Protein AF-A0A7V9AFG7-F1 (afdb_monomer)

Solvent-accessible surface area (backbone atoms only — not comparable to full-atom values): 5851 Å² total; per-residue (Å²): 141,85,81,83,84,78,83,78,75,83,88,70,85,74,77,81,75,79,50,71,70,57,52,50,53,59,46,68,74,43,54,71,70,56,36,52,54,51,50,52,52,55,60,67,69,46,70,90,70,74,76,43,99,61,73,52,47,69,58,52,53,51,54,50,53,51,38,70,77,36,60,82,80,58,74,54,69,71,58,50,52,56,49,54,56,52,64,76,73,109

Mean predicted aligned error: 14.9 Å

pLDDT: mean 84.28, std 16.94, range [41.97, 98.38]

Secondary structure (DSSP, 8-state):
----------------PPPHHHHHHHHHTS-HHHHHHHHHHHHHHS-S----TTTTHHHHHHHHHHHHH-GGGS--HHHHHHHHHHHHT-

Foldseek 3Di:
DDDDPDPDDPPDPPPDDDDPVRVVVVLVPDDPVVNVVVVVVVVVVDPPPPPPVVSCPVVVVVVVVVCVVPVVVDDDPVVVVVVVVVVVVD

Radius of gyration: 28.02 Å; Cα contacts (8 Å, |Δi|>4): 10; chains: 1; bounding box: 40×55×87 Å

Sequence (90 aa):
MSERLLIKTPSNILAFVATIAEVEKLALDLSESQRAVLAAHLLGSLPSVLHDEDEGIAEAQRRDAELDANPSSGISLEQLDRQIERRRRS

Structure (mmCIF, N/CA/C/O backbone):
data_AF-A0A7V9AFG7-F1
#
_entry.id   AF-A0A7V9AFG7-F1
#
loop_
_atom_site.group_PDB
_atom_site.id
_atom_site.type_symbol
_atom_site.label_atom_id
_atom_site.label_alt_id
_atom_site.label_comp_id
_atom_site.label_asym_id
_atom_site.label_entity_id
_atom_site.label_seq_id
_atom_site.pdbx_PDB_ins_code
_atom_site.Cartn_x
_atom_site.Cartn_y
_atom_site.Cartn_z
_atom_site.occupancy
_atom_site.B_iso_or_equiv
_atom_site.auth_seq_id
_atom_site.auth_comp_id
_atom_site.auth_asym_id
_atom_site.auth_atom_id
_atom_site.pdbx_PDB_model_num
ATOM 1 N N . MET A 1 1 ? 6.905 37.601 -62.340 1.00 41.97 1 MET A N 1
ATOM 2 C CA . MET A 1 1 ? 7.828 36.670 -61.661 1.00 41.97 1 MET A CA 1
ATOM 3 C C . MET A 1 1 ? 7.456 36.646 -60.193 1.00 41.97 1 MET A C 1
ATOM 5 O O . MET A 1 1 ? 7.586 37.667 -59.532 1.00 41.97 1 MET A O 1
ATOM 9 N N . SER A 1 2 ? 6.870 35.552 -59.720 1.00 47.34 2 SER A N 1
ATOM 10 C CA . SER A 1 2 ? 6.474 35.391 -58.322 1.00 47.34 2 SER A CA 1
ATOM 11 C C . SER A 1 2 ? 6.698 33.932 -57.957 1.00 47.34 2 SER A C 1
ATOM 13 O O . SER A 1 2 ? 5.962 33.069 -58.420 1.00 47.34 2 SER A O 1
ATOM 15 N N . GLU A 1 3 ? 7.731 33.663 -57.169 1.00 45.66 3 GLU A N 1
ATOM 16 C CA . GLU A 1 3 ? 7.902 32.382 -56.491 1.00 45.66 3 GLU A CA 1
ATOM 17 C C . GLU A 1 3 ? 7.990 32.671 -54.996 1.00 45.66 3 GLU A C 1
ATOM 19 O O . GLU A 1 3 ? 8.983 33.184 -54.482 1.00 45.66 3 GLU A O 1
ATOM 24 N N . ARG A 1 4 ? 6.884 32.400 -54.297 1.00 50.94 4 ARG A N 1
ATOM 25 C CA . ARG A 1 4 ? 6.862 32.308 -52.839 1.00 50.94 4 ARG A CA 1
ATOM 26 C C . ARG A 1 4 ? 7.505 30.980 -52.456 1.00 50.94 4 ARG A C 1
ATOM 28 O O . ARG A 1 4 ? 6.947 29.922 -52.735 1.00 50.94 4 ARG A O 1
ATOM 35 N N . LEU A 1 5 ? 8.655 31.051 -51.793 1.00 47.34 5 LEU A N 1
ATOM 36 C CA . LEU A 1 5 ? 9.325 29.902 -51.199 1.00 47.34 5 LEU A CA 1
ATOM 37 C C . LEU A 1 5 ? 8.504 29.417 -49.991 1.00 47.34 5 LEU A C 1
ATOM 39 O O . LEU A 1 5 ? 8.486 30.048 -48.934 1.00 47.34 5 LEU A O 1
ATOM 43 N N . LEU A 1 6 ? 7.777 28.315 -50.167 1.00 48.41 6 LEU A N 1
ATOM 44 C CA . LEU A 1 6 ? 7.033 27.647 -49.103 1.00 48.41 6 LEU A CA 1
ATOM 45 C C . LEU A 1 6 ? 8.025 26.829 -48.260 1.00 48.41 6 LEU A C 1
ATOM 47 O O . LEU A 1 6 ? 8.370 25.702 -48.611 1.00 48.41 6 LEU A O 1
ATOM 51 N N . ILE A 1 7 ? 8.518 27.403 -47.160 1.00 53.28 7 ILE A N 1
ATOM 52 C CA . ILE A 1 7 ? 9.338 26.671 -46.185 1.00 53.28 7 ILE A CA 1
ATOM 53 C C . ILE A 1 7 ? 8.422 25.673 -45.471 1.00 53.28 7 ILE A C 1
ATOM 55 O O . ILE A 1 7 ? 7.643 26.028 -44.589 1.00 53.28 7 ILE A O 1
ATOM 59 N N . LYS A 1 8 ? 8.487 24.413 -45.898 1.00 54.12 8 LYS A N 1
ATOM 60 C CA . LYS A 1 8 ? 7.765 23.291 -45.300 1.00 54.12 8 LYS A CA 1
ATOM 61 C C . LYS A 1 8 ? 8.598 22.775 -44.127 1.00 54.12 8 LYS A C 1
ATOM 63 O O . LYS A 1 8 ? 9.569 22.052 -44.327 1.00 54.12 8 LYS A O 1
ATOM 68 N N . THR A 1 9 ? 8.263 23.180 -42.908 1.00 57.50 9 THR A N 1
ATOM 69 C CA . THR A 1 9 ? 8.839 22.572 -41.704 1.00 57.50 9 THR A CA 1
ATOM 70 C C . THR A 1 9 ? 8.2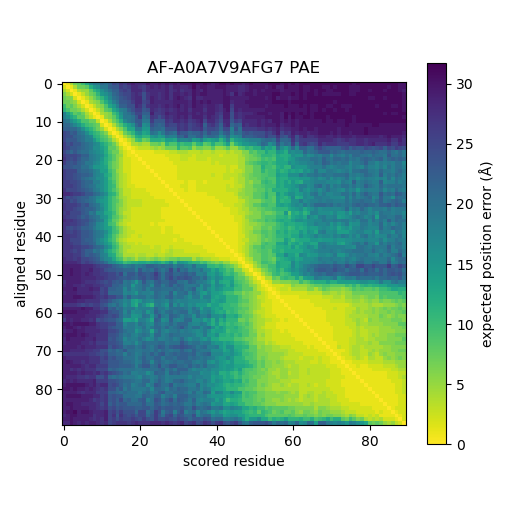92 21.148 -41.558 1.00 57.50 9 THR A C 1
ATOM 72 O O . THR A 1 9 ? 7.071 20.967 -41.566 1.00 57.50 9 THR A O 1
ATOM 75 N N . PRO A 1 10 ? 9.127 20.102 -41.418 1.00 49.41 10 PRO A N 1
ATOM 76 C CA . PRO A 1 10 ? 8.625 18.826 -40.944 1.00 49.41 10 PRO A CA 1
ATOM 77 C C . PRO A 1 10 ? 8.378 18.944 -39.436 1.00 49.41 10 PRO A C 1
ATOM 79 O O . PRO A 1 10 ? 9.283 18.795 -38.619 1.00 49.41 10 PRO A O 1
ATOM 82 N N . SER A 1 11 ? 7.125 19.227 -39.074 1.00 58.62 11 SER A N 1
ATOM 83 C CA . SER A 1 11 ? 6.589 18.853 -37.765 1.00 58.62 11 SER A CA 1
ATOM 84 C C . SER A 1 11 ? 6.541 17.333 -37.709 1.00 58.62 11 SER A C 1
ATOM 86 O O . SER 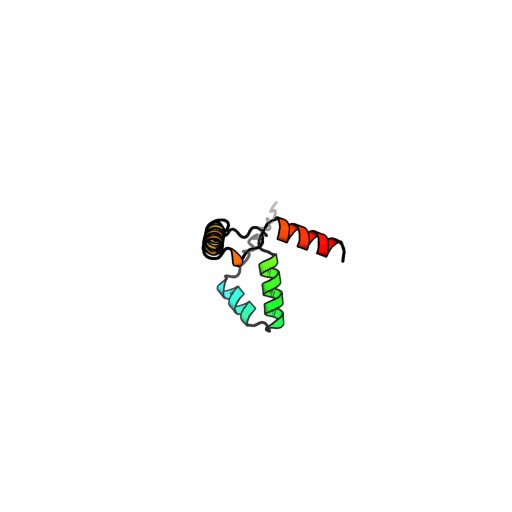A 1 11 ? 5.634 16.737 -38.271 1.00 58.62 11 SER A O 1
ATOM 88 N N . ASN A 1 12 ? 7.539 16.714 -37.087 1.00 50.34 12 ASN A N 1
ATOM 89 C CA . ASN A 1 12 ? 7.451 15.352 -36.570 1.00 50.34 12 ASN A CA 1
ATOM 90 C C . ASN A 1 12 ? 8.442 15.225 -35.414 1.00 50.34 12 ASN A C 1
ATOM 92 O O . ASN A 1 12 ? 9.495 14.601 -35.522 1.00 50.34 12 ASN A O 1
ATOM 96 N N . ILE A 1 13 ? 8.096 15.843 -34.284 1.00 57.91 13 ILE A N 1
ATOM 97 C CA . ILE A 1 13 ? 8.630 15.400 -32.999 1.00 57.91 13 ILE A CA 1
ATOM 98 C C . ILE A 1 13 ? 7.908 14.081 -32.713 1.00 57.91 13 ILE A C 1
ATOM 100 O O . ILE A 1 13 ? 6.833 14.058 -32.121 1.00 57.91 13 ILE A O 1
ATOM 104 N N . LEU A 1 14 ? 8.463 12.981 -33.223 1.00 56.03 14 LEU A N 1
ATOM 105 C CA . LEU A 1 14 ? 8.171 11.646 -32.715 1.00 56.03 14 LEU A CA 1
ATOM 106 C C . LEU A 1 14 ? 8.622 11.648 -31.253 1.00 56.03 14 LEU A C 1
ATOM 108 O O . LEU A 1 14 ? 9.811 11.532 -30.967 1.00 56.03 14 LEU A O 1
ATOM 112 N N . ALA A 1 15 ? 7.689 11.877 -30.332 1.00 62.47 15 ALA A N 1
ATOM 113 C CA . ALA A 1 15 ? 7.960 11.730 -28.913 1.00 62.47 15 ALA A CA 1
ATOM 114 C C . ALA A 1 15 ? 8.299 10.255 -28.661 1.00 62.47 15 ALA A C 1
ATOM 116 O O . ALA A 1 15 ? 7.433 9.386 -28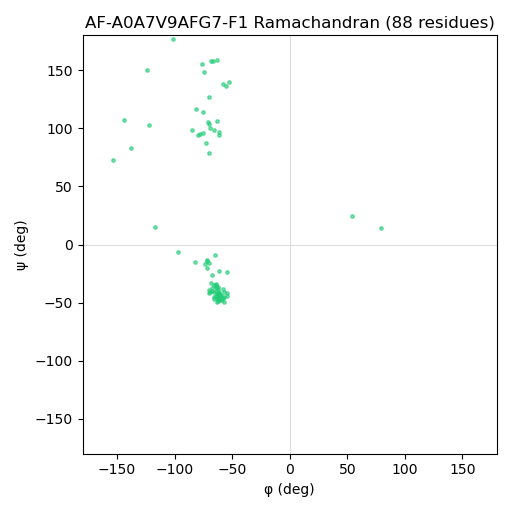.745 1.00 6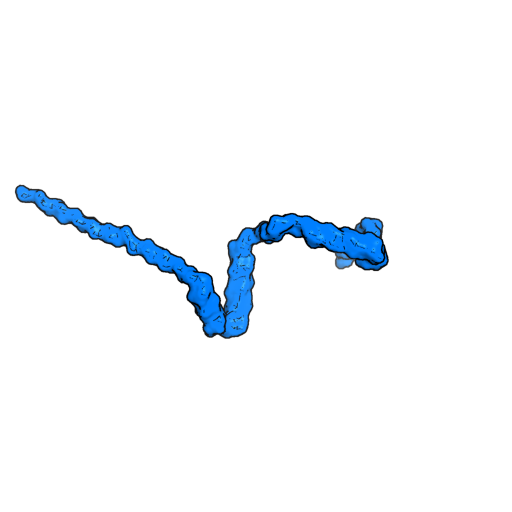2.47 15 ALA A O 1
ATOM 117 N N . PHE A 1 16 ? 9.578 9.966 -28.427 1.00 72.81 16 PHE A N 1
ATOM 118 C CA . PHE A 1 16 ? 10.025 8.641 -28.022 1.00 72.81 16 PHE A CA 1
ATOM 119 C C . PHE A 1 16 ? 9.548 8.409 -26.588 1.00 72.81 16 PHE A C 1
ATOM 121 O O . PHE A 1 16 ? 10.067 9.011 -25.648 1.00 72.81 16 PHE A O 1
ATOM 128 N N . VAL A 1 17 ? 8.518 7.582 -26.424 1.00 80.50 17 VAL A N 1
ATOM 129 C CA . VAL A 1 17 ? 8.132 7.074 -25.108 1.00 80.50 17 VAL A CA 1
ATOM 130 C C . VAL A 1 17 ? 9.064 5.909 -24.806 1.00 80.50 17 VAL A C 1
ATOM 132 O O . VAL A 1 17 ? 9.061 4.919 -25.537 1.00 80.50 17 VAL A O 1
ATOM 135 N N . ALA A 1 18 ? 9.877 6.046 -23.759 1.00 84.31 18 ALA A N 1
ATOM 136 C CA . ALA A 1 18 ? 10.727 4.961 -23.290 1.00 84.31 18 ALA A CA 1
ATOM 137 C C . ALA A 1 18 ? 9.869 3.741 -22.927 1.00 84.31 18 ALA A C 1
ATOM 139 O O . ALA A 1 18 ? 8.805 3.867 -22.315 1.00 84.31 18 ALA A O 1
ATOM 140 N N . THR A 1 19 ? 10.334 2.556 -23.302 1.00 93.31 19 THR A N 1
ATOM 141 C CA . THR A 1 19 ? 9.693 1.299 -22.913 1.00 93.31 19 THR A CA 1
ATOM 142 C C . THR A 1 19 ? 9.854 1.055 -21.410 1.00 93.31 19 THR A C 1
ATOM 144 O O . THR A 1 19 ? 10.782 1.562 -20.779 1.00 93.31 19 THR A O 1
ATOM 147 N N . ILE A 1 20 ? 8.984 0.228 -20.823 1.00 92.69 20 ILE A N 1
ATOM 148 C CA . ILE A 1 20 ? 9.075 -0.128 -19.396 1.00 92.69 20 ILE A CA 1
ATOM 149 C C . ILE A 1 20 ? 10.439 -0.743 -19.052 1.00 92.69 20 ILE A C 1
ATOM 151 O O . ILE A 1 20 ? 11.032 -0.372 -18.046 1.00 92.69 20 ILE A O 1
ATOM 155 N N . ALA A 1 21 ? 10.976 -1.606 -19.920 1.00 93.69 21 ALA A N 1
ATOM 156 C CA . ALA A 1 21 ? 12.285 -2.226 -19.718 1.00 93.69 21 ALA A CA 1
ATOM 157 C C . ALA A 1 21 ? 13.435 -1.199 -19.712 1.00 93.69 21 ALA A C 1
ATOM 159 O O . ALA A 1 21 ? 14.388 -1.328 -18.944 1.00 93.69 21 ALA A O 1
ATOM 160 N N . GLU A 1 22 ? 13.353 -0.157 -20.545 1.00 94.56 22 GLU A N 1
ATOM 161 C CA . GLU A 1 22 ? 14.337 0.931 -20.547 1.00 94.56 22 GLU A CA 1
ATOM 162 C C . GLU A 1 22 ? 14.237 1.781 -19.276 1.00 94.56 22 GLU A C 1
ATOM 164 O O . GLU A 1 22 ? 15.265 2.124 -18.692 1.00 94.56 22 GLU A O 1
ATOM 169 N N . VAL A 1 23 ? 13.019 2.074 -18.810 1.00 93.62 23 VAL A N 1
ATOM 170 C CA . VAL A 1 23 ? 12.793 2.795 -17.546 1.00 93.62 23 VAL A CA 1
ATOM 171 C C . VAL A 1 23 ? 13.307 1.989 -16.352 1.00 93.62 23 VAL A C 1
ATOM 173 O O . VAL A 1 23 ? 13.986 2.548 -15.494 1.00 93.62 23 VAL A O 1
ATOM 176 N N . GLU A 1 24 ? 13.040 0.682 -16.310 1.00 95.44 24 GLU A N 1
ATOM 177 C CA . GLU A 1 24 ? 13.516 -0.216 -15.252 1.00 95.44 24 GLU A CA 1
ATOM 178 C C . GLU A 1 24 ? 15.043 -0.250 -15.198 1.00 95.44 24 GLU A C 1
ATOM 180 O O . GLU A 1 24 ? 15.629 -0.050 -14.134 1.00 95.44 24 GLU A O 1
ATOM 185 N N . LYS A 1 25 ? 15.698 -0.417 -16.351 1.00 96.56 25 LYS A N 1
ATOM 186 C CA . LYS A 1 25 ? 17.160 -0.397 -16.433 1.00 96.56 25 LYS A CA 1
ATOM 187 C C . LYS A 1 25 ? 17.735 0.912 -15.883 1.00 96.56 25 LYS A C 1
ATOM 189 O O . LYS A 1 25 ? 18.631 0.879 -15.046 1.00 96.56 25 LYS A O 1
ATOM 194 N N . LEU A 1 26 ? 17.200 2.054 -16.319 1.00 96.00 26 LEU A N 1
ATOM 195 C CA . LEU A 1 26 ? 17.654 3.368 -15.855 1.00 96.00 26 LEU A CA 1
ATOM 196 C C . LEU A 1 26 ? 17.405 3.572 -14.356 1.00 96.00 26 LEU A C 1
ATOM 198 O O . LEU A 1 26 ? 18.226 4.183 -13.677 1.00 96.00 26 LEU A O 1
ATOM 202 N N . ALA A 1 27 ? 16.293 3.056 -13.829 1.00 96.81 27 ALA A N 1
ATOM 203 C CA . ALA A 1 27 ? 16.012 3.100 -12.401 1.00 96.81 27 ALA A CA 1
ATOM 204 C C . ALA A 1 27 ? 17.011 2.245 -11.607 1.00 96.81 27 ALA A C 1
ATOM 206 O O . ALA A 1 27 ? 17.477 2.683 -10.559 1.00 96.81 27 ALA A O 1
ATOM 207 N N . LEU A 1 28 ? 17.377 1.056 -12.094 1.00 96.81 28 LEU A N 1
ATOM 208 C CA . LEU A 1 28 ? 18.333 0.170 -11.421 1.00 96.81 28 LEU A CA 1
ATOM 209 C C . LEU A 1 28 ? 19.766 0.726 -11.388 1.00 96.81 28 LEU A C 1
ATOM 211 O O . LEU A 1 28 ? 20.494 0.424 -10.443 1.00 96.81 28 LEU A O 1
ATOM 215 N N . ASP A 1 29 ? 20.136 1.588 -12.339 1.00 97.56 29 ASP A N 1
ATOM 216 C CA . ASP A 1 29 ? 21.427 2.294 -12.352 1.00 97.56 29 ASP A CA 1
ATOM 217 C C . ASP A 1 29 ? 21.531 3.403 -11.275 1.00 97.56 29 ASP A C 1
ATOM 219 O O . ASP A 1 29 ? 22.624 3.894 -10.979 1.00 97.56 29 ASP A O 1
ATOM 223 N N . LEU A 1 30 ? 20.416 3.812 -10.653 1.00 97.88 30 LEU A N 1
ATOM 224 C CA . LEU A 1 30 ? 20.411 4.797 -9.565 1.00 97.88 30 LEU A CA 1
ATOM 225 C C . LEU A 1 30 ? 20.890 4.188 -8.238 1.00 97.88 30 LEU A C 1
ATOM 227 O O . LEU A 1 30 ? 20.712 2.997 -7.971 1.00 97.88 30 LEU A O 1
ATOM 231 N N . SER A 1 31 ? 21.407 5.030 -7.335 1.00 98.38 31 SER A N 1
ATOM 232 C CA . SER A 1 31 ? 21.658 4.618 -5.944 1.00 98.38 31 SER A CA 1
ATOM 233 C C . SER A 1 31 ? 20.357 4.244 -5.222 1.00 98.38 31 SER A C 1
ATOM 235 O O . SER A 1 31 ? 19.275 4.697 -5.591 1.00 98.38 31 SER A O 1
ATOM 237 N N . GLU A 1 32 ? 20.447 3.456 -4.149 1.00 98.00 32 GLU A N 1
ATOM 238 C CA . GLU A 1 32 ? 19.271 3.005 -3.388 1.00 98.00 32 GLU A CA 1
ATOM 239 C C . GLU A 1 32 ? 18.377 4.159 -2.911 1.00 98.00 32 GLU A C 1
ATOM 241 O O . GLU A 1 32 ? 17.163 4.119 -3.101 1.00 98.00 32 GLU A O 1
ATOM 246 N N . SER A 1 33 ? 18.985 5.225 -2.385 1.00 97.88 33 SER A N 1
ATOM 247 C CA . SER A 1 33 ? 18.283 6.446 -1.971 1.00 97.88 33 SER A CA 1
ATOM 248 C C . SER A 1 33 ? 17.509 7.090 -3.128 1.00 97.88 33 SER A C 1
ATOM 250 O O . SER A 1 33 ? 16.322 7.392 -3.006 1.00 97.88 33 SER A O 1
ATOM 252 N N . GLN A 1 34 ? 18.150 7.244 -4.289 1.00 97.81 34 GLN A N 1
ATOM 253 C CA . GLN A 1 34 ? 17.517 7.840 -5.466 1.00 97.81 34 GLN A CA 1
ATOM 254 C C . GLN A 1 34 ? 16.407 6.950 -6.034 1.00 97.81 34 GLN A C 1
ATOM 256 O O . GLN A 1 34 ? 15.367 7.468 -6.441 1.00 97.81 34 GLN A O 1
ATOM 261 N N . ARG A 1 35 ? 16.585 5.623 -6.011 1.00 97.69 35 ARG A N 1
ATOM 262 C CA . ARG A 1 35 ? 15.525 4.674 -6.382 1.00 97.69 35 ARG A CA 1
ATOM 263 C C . ARG A 1 35 ? 14.322 4.777 -5.460 1.00 97.69 35 ARG A C 1
ATOM 265 O O . ARG A 1 35 ? 13.203 4.776 -5.957 1.00 97.69 35 ARG A O 1
ATOM 272 N N . ALA A 1 36 ? 14.530 4.897 -4.150 1.00 97.44 36 ALA A N 1
ATOM 273 C CA . ALA A 1 36 ? 13.436 5.046 -3.192 1.00 97.44 36 ALA A CA 1
ATOM 274 C C . ALA A 1 36 ? 12.625 6.328 -3.449 1.00 97.44 36 ALA A C 1
ATOM 276 O O . ALA A 1 36 ? 11.395 6.291 -3.465 1.00 97.44 36 ALA A O 1
ATOM 277 N N . VAL A 1 37 ? 13.305 7.446 -3.726 1.00 97.88 37 VAL A N 1
ATOM 278 C CA . VAL A 1 37 ? 12.651 8.712 -4.101 1.00 97.88 37 VAL A CA 1
ATOM 279 C C . VAL A 1 37 ? 11.868 8.567 -5.408 1.00 97.88 37 VAL A C 1
ATOM 281 O O . VAL A 1 37 ? 10.710 8.979 -5.479 1.00 97.88 37 VAL A O 1
ATOM 284 N N . LEU A 1 38 ? 12.466 7.954 -6.434 1.00 96.88 38 LEU A N 1
ATOM 285 C CA . LEU A 1 38 ? 11.791 7.710 -7.708 1.00 96.88 38 LEU A CA 1
ATOM 286 C C . LEU A 1 38 ? 10.557 6.814 -7.530 1.00 96.88 38 LEU A C 1
ATOM 288 O O . LEU A 1 38 ? 9.496 7.137 -8.056 1.00 96.88 38 LEU A O 1
ATOM 292 N N . ALA A 1 39 ? 10.666 5.735 -6.753 1.00 96.00 39 ALA A N 1
ATOM 293 C CA . ALA A 1 39 ? 9.555 4.835 -6.461 1.00 96.00 39 ALA A CA 1
ATOM 294 C C . ALA A 1 39 ? 8.399 5.564 -5.760 1.00 96.00 39 ALA A C 1
ATOM 296 O O . ALA A 1 39 ? 7.247 5.398 -6.154 1.00 96.00 39 ALA A O 1
ATOM 297 N N . ALA A 1 40 ? 8.698 6.420 -4.778 1.00 96.06 40 ALA A N 1
ATOM 298 C CA . ALA A 1 40 ? 7.686 7.228 -4.102 1.00 96.06 40 ALA A CA 1
ATOM 299 C C . ALA A 1 40 ? 6.974 8.194 -5.065 1.00 96.06 40 ALA A C 1
ATOM 301 O O . ALA A 1 40 ? 5.751 8.312 -5.021 1.00 96.06 40 ALA A O 1
ATOM 302 N N . HIS A 1 41 ? 7.714 8.851 -5.966 1.00 96.38 41 HIS A N 1
ATOM 303 C CA . HIS A 1 41 ? 7.119 9.720 -6.985 1.00 96.38 41 HIS A CA 1
ATOM 304 C C . HIS A 1 41 ? 6.239 8.951 -7.972 1.00 96.38 41 HIS A C 1
ATOM 306 O O . HIS A 1 41 ? 5.139 9.405 -8.278 1.00 96.38 41 HIS A O 1
ATOM 312 N N . LEU A 1 42 ? 6.698 7.794 -8.456 1.00 93.44 42 LEU A N 1
ATOM 313 C CA . LEU A 1 42 ? 5.918 6.961 -9.369 1.00 93.44 42 LEU A CA 1
ATOM 314 C C . LEU A 1 42 ? 4.630 6.484 -8.697 1.00 93.44 42 LEU A C 1
ATOM 316 O O . LEU A 1 42 ? 3.559 6.655 -9.272 1.00 93.44 42 LEU A O 1
ATOM 320 N N . LEU A 1 43 ? 4.714 5.989 -7.460 1.00 90.00 43 LEU A N 1
ATOM 321 C CA . LEU A 1 43 ? 3.547 5.563 -6.688 1.00 90.00 43 LEU A CA 1
ATOM 322 C C . LEU A 1 43 ? 2.564 6.721 -6.458 1.00 90.00 43 LEU A C 1
ATOM 324 O O . LEU A 1 43 ? 1.365 6.550 -6.643 1.00 90.00 43 LEU A O 1
ATOM 328 N N . GLY A 1 44 ? 3.067 7.910 -6.116 1.00 89.62 44 GLY A N 1
ATOM 329 C CA . GLY A 1 44 ? 2.246 9.109 -5.923 1.00 89.62 44 GLY A CA 1
ATOM 330 C C . GLY A 1 44 ? 1.650 9.696 -7.210 1.00 89.62 44 GLY A C 1
ATOM 331 O O . GLY A 1 44 ? 0.739 10.515 -7.130 1.00 89.62 44 GLY A O 1
ATOM 332 N N . SER A 1 45 ? 2.150 9.302 -8.386 1.00 91.44 45 SER A N 1
ATOM 333 C CA . SER A 1 45 ? 1.606 9.718 -9.688 1.00 91.44 45 SER A CA 1
ATOM 334 C C . SER A 1 45 ? 0.399 8.889 -10.134 1.00 91.44 45 SER A C 1
ATOM 336 O O . SER A 1 45 ? -0.324 9.295 -11.046 1.00 91.44 45 SER A O 1
ATOM 338 N N . LEU A 1 46 ? 0.178 7.736 -9.498 1.00 86.88 46 LEU A N 1
ATOM 339 C CA . LEU A 1 46 ? -0.965 6.883 -9.782 1.00 86.88 46 LEU A CA 1
ATOM 340 C C . LEU A 1 46 ? -2.241 7.500 -9.186 1.00 86.88 46 LEU A C 1
ATOM 342 O O . LEU A 1 46 ? -2.181 8.155 -8.140 1.00 86.88 46 LEU A O 1
ATOM 346 N N . PRO A 1 47 ? -3.414 7.295 -9.813 1.00 82.56 47 PRO A N 1
ATOM 347 C CA . PRO A 1 47 ? -4.685 7.634 -9.190 1.00 82.56 47 PRO A CA 1
ATOM 348 C C . PRO A 1 47 ? -4.786 6.992 -7.804 1.00 82.56 47 PRO A C 1
ATOM 350 O O . PRO A 1 47 ? -4.428 5.833 -7.622 1.00 82.56 47 PRO A O 1
ATOM 353 N N . SER A 1 48 ? -5.334 7.721 -6.830 1.00 69.69 48 SER A N 1
ATOM 354 C CA . SER A 1 48 ? -5.550 7.197 -5.474 1.00 69.69 48 SER A CA 1
ATOM 355 C C . SER A 1 48 ? -6.568 6.053 -5.417 1.00 69.69 48 SER A C 1
ATOM 357 O O . SER A 1 48 ? -6.740 5.436 -4.368 1.00 69.69 48 SER A O 1
ATOM 359 N N . VAL A 1 49 ? -7.269 5.790 -6.523 1.00 67.44 49 VAL A N 1
ATOM 360 C CA . VAL A 1 49 ? -8.123 4.617 -6.678 1.00 67.44 49 VAL A CA 1
ATOM 361 C C . VAL A 1 49 ? -7.219 3.440 -7.019 1.00 67.44 49 VAL A C 1
ATOM 363 O O . VAL A 1 49 ? -6.868 3.221 -8.179 1.00 67.44 49 VAL A O 1
ATOM 366 N N . LEU A 1 50 ? -6.831 2.698 -5.983 1.00 59.56 50 LEU A N 1
ATOM 367 C CA . LEU A 1 50 ? -6.392 1.319 -6.137 1.00 59.56 50 LEU A CA 1
ATOM 368 C C . LEU A 1 50 ? -7.595 0.559 -6.703 1.00 59.56 50 LEU A C 1
ATOM 370 O O . LEU A 1 50 ? -8.508 0.188 -5.972 1.00 59.56 50 LEU A O 1
ATOM 374 N N . HIS A 1 51 ? -7.653 0.431 -8.027 1.00 58.69 51 HIS A N 1
ATOM 375 C CA . HIS A 1 51 ? -8.529 -0.540 -8.663 1.00 58.69 51 HIS A CA 1
ATOM 376 C C . HIS A 1 51 ? -7.938 -1.916 -8.362 1.00 58.69 51 HIS A C 1
ATOM 378 O O . HIS A 1 51 ? -7.234 -2.489 -9.192 1.00 58.69 51 HIS A O 1
ATOM 384 N N . ASP A 1 52 ? -8.178 -2.416 -7.152 1.00 63.88 52 ASP A N 1
ATOM 385 C CA . ASP A 1 52 ? -8.153 -3.855 -6.940 1.00 63.88 52 ASP A CA 1
ATOM 386 C C . ASP A 1 52 ? -9.145 -4.453 -7.949 1.00 63.88 52 ASP A C 1
ATOM 388 O O . ASP A 1 52 ? -10.217 -3.881 -8.174 1.00 63.88 52 ASP A O 1
ATOM 392 N N . GLU A 1 53 ? -8.780 -5.552 -8.617 1.00 70.31 53 GLU A N 1
ATOM 393 C CA . GLU A 1 53 ? -9.614 -6.165 -9.669 1.00 70.31 53 GLU A CA 1
ATOM 394 C C . GLU A 1 53 ? -11.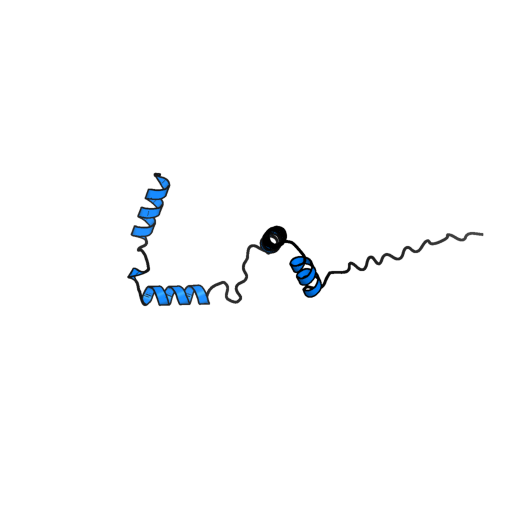042 -6.471 -9.181 1.00 70.31 53 GLU A C 1
ATOM 396 O O . GLU A 1 53 ? -11.978 -6.539 -9.978 1.00 70.31 53 GLU A O 1
ATOM 401 N N . ASP A 1 54 ? -11.202 -6.620 -7.867 1.00 82.06 54 ASP A N 1
ATOM 402 C CA . ASP A 1 54 ? -12.441 -6.893 -7.157 1.00 82.06 54 ASP A CA 1
ATOM 403 C C . ASP A 1 54 ? -12.857 -5.776 -6.180 1.00 82.06 54 ASP A C 1
ATOM 405 O O . ASP A 1 54 ? -13.679 -6.028 -5.303 1.00 82.06 54 ASP A O 1
ATOM 409 N N . GLU A 1 55 ? -12.278 -4.574 -6.275 1.00 81.62 55 GLU A N 1
ATOM 410 C CA . GLU A 1 55 ? -12.513 -3.453 -5.346 1.00 81.62 55 GLU A CA 1
ATOM 411 C C . GLU A 1 55 ? -12.278 -3.812 -3.858 1.00 81.62 55 GLU A C 1
ATOM 413 O O . GLU A 1 55 ? -12.851 -3.197 -2.955 1.00 81.62 55 GLU A O 1
ATOM 418 N N . GLY A 1 56 ? -11.449 -4.825 -3.583 1.00 84.56 56 GLY A N 1
ATOM 419 C CA . GLY A 1 56 ? -11.159 -5.303 -2.232 1.00 84.56 56 GLY A CA 1
ATOM 420 C C . GLY A 1 56 ? -12.243 -6.214 -1.644 1.00 84.56 56 GLY A C 1
ATOM 421 O O . GLY A 1 56 ? -12.246 -6.464 -0.434 1.00 84.56 56 GLY A O 1
ATOM 422 N N . ILE A 1 57 ? -13.171 -6.728 -2.460 1.00 89.44 57 ILE A N 1
ATOM 423 C CA . ILE A 1 57 ? -14.265 -7.601 -2.006 1.00 89.44 57 ILE A CA 1
ATOM 424 C C . ILE A 1 57 ? -13.741 -8.937 -1.470 1.00 89.44 57 ILE A C 1
ATOM 426 O O . ILE A 1 57 ? -14.187 -9.368 -0.402 1.00 89.44 57 ILE A O 1
ATOM 430 N N . ALA A 1 58 ? -12.807 -9.602 -2.157 1.00 90.06 58 ALA A N 1
ATOM 431 C CA . ALA A 1 58 ? -12.259 -10.873 -1.682 1.00 90.06 58 ALA A CA 1
ATOM 432 C C . ALA A 1 58 ? -11.512 -10.687 -0.359 1.00 90.06 58 ALA A C 1
ATOM 434 O O . ALA A 1 58 ? -11.577 -11.552 0.517 1.00 90.06 58 ALA A O 1
ATOM 435 N N . GLU A 1 59 ? -10.853 -9.540 -0.177 1.00 91.75 59 GLU A N 1
ATOM 436 C CA . GLU A 1 59 ? -10.224 -9.214 1.097 1.00 91.75 59 GLU A CA 1
ATOM 437 C C . GLU A 1 59 ? -11.252 -9.018 2.209 1.00 91.75 59 GLU A C 1
ATOM 439 O O . GLU A 1 59 ? -11.108 -9.588 3.293 1.00 91.75 59 GLU A O 1
ATOM 444 N N . ALA A 1 60 ? -12.313 -8.253 1.946 1.00 93.12 60 ALA A N 1
ATOM 445 C CA . ALA A 1 60 ? -13.382 -8.049 2.915 1.00 93.12 60 ALA A CA 1
ATOM 446 C C . ALA A 1 60 ? -14.007 -9.385 3.353 1.00 93.12 60 ALA A C 1
ATOM 448 O O . ALA A 1 60 ? -14.149 -9.624 4.550 1.00 93.12 60 ALA A O 1
ATOM 449 N N . GLN A 1 61 ? -14.292 -10.284 2.405 1.00 95.88 61 GLN A N 1
ATOM 450 C CA . GLN A 1 61 ? -14.831 -11.621 2.684 1.00 95.88 61 GLN A CA 1
ATOM 451 C C . GLN A 1 61 ? -13.872 -12.483 3.510 1.00 95.88 61 GLN A C 1
ATOM 453 O O . GLN A 1 61 ? -14.298 -13.175 4.434 1.00 95.88 61 GLN A O 1
ATOM 458 N N . ARG A 1 62 ? -12.572 -12.437 3.202 1.00 95.25 62 ARG A N 1
ATOM 459 C CA . ARG A 1 62 ? -11.557 -13.161 3.970 1.00 95.25 62 ARG A CA 1
ATOM 460 C C . ARG A 1 62 ? -11.503 -12.675 5.416 1.00 95.25 62 ARG A C 1
ATOM 462 O O . ARG A 1 62 ? -11.519 -13.500 6.326 1.00 95.25 62 ARG A O 1
ATOM 469 N N . ARG A 1 63 ? -11.479 -11.357 5.635 1.00 93.62 63 ARG A N 1
ATOM 470 C CA . ARG A 1 63 ? -11.448 -10.784 6.990 1.00 93.62 63 ARG A CA 1
ATOM 471 C C . ARG A 1 63 ? -12.726 -11.061 7.776 1.00 93.62 63 ARG A C 1
ATOM 473 O O . ARG A 1 63 ? -12.641 -11.260 8.984 1.00 93.62 63 ARG A O 1
ATOM 480 N N . ASP A 1 64 ? -13.875 -11.091 7.108 1.00 94.75 64 ASP A N 1
ATOM 481 C CA . ASP A 1 64 ? -15.158 -11.450 7.721 1.00 94.75 64 ASP A CA 1
ATOM 482 C C . ASP A 1 64 ? -15.134 -12.904 8.221 1.00 94.75 64 ASP A C 1
ATOM 484 O O . ASP A 1 64 ? -15.361 -13.168 9.400 1.00 94.75 64 ASP A O 1
ATOM 488 N N . ALA A 1 65 ? -14.695 -13.840 7.370 1.00 96.38 65 ALA A N 1
ATOM 489 C CA . ALA A 1 65 ? -14.545 -15.247 7.741 1.00 96.38 65 ALA A CA 1
ATOM 490 C C . ALA A 1 65 ? -13.509 -15.473 8.863 1.00 96.38 65 ALA A C 1
ATOM 492 O O . ALA A 1 65 ? -13.710 -16.316 9.739 1.00 96.38 65 ALA A O 1
ATOM 493 N N . GLU A 1 66 ? -12.398 -14.730 8.860 1.00 96.25 66 GLU A N 1
ATOM 494 C CA . GLU A 1 66 ? -11.405 -14.767 9.942 1.00 96.25 66 GLU A CA 1
ATOM 495 C C . GLU A 1 66 ? -11.985 -14.272 11.276 1.00 96.25 66 GLU A C 1
ATOM 497 O O . GLU A 1 66 ? -11.703 -14.858 12.327 1.00 96.25 66 GLU A O 1
ATOM 502 N N . LEU A 1 67 ? -12.811 -13.221 11.243 1.00 94.38 67 LEU A N 1
ATOM 503 C CA . LEU A 1 67 ? -13.453 -12.664 12.431 1.00 94.38 67 LEU A CA 1
ATOM 504 C C . LEU A 1 67 ? -14.527 -13.606 12.990 1.00 94.38 67 LEU A C 1
ATOM 506 O O . LEU A 1 67 ? -14.596 -13.784 14.207 1.00 94.38 67 LEU A O 1
ATOM 510 N N . ASP A 1 68 ? -15.295 -14.264 12.121 1.00 95.25 68 ASP A N 1
ATOM 511 C CA . ASP A 1 68 ? -16.247 -15.312 12.505 1.00 95.25 68 ASP A CA 1
ATOM 512 C C . ASP A 1 68 ? -15.541 -16.516 13.145 1.00 95.25 68 ASP A C 1
ATOM 514 O O . ASP A 1 68 ? -15.992 -17.049 14.163 1.00 95.25 68 ASP A O 1
ATOM 518 N N . ALA A 1 69 ? -14.406 -16.935 12.578 1.00 97.06 69 ALA A N 1
ATOM 519 C CA . ALA A 1 69 ? -13.613 -18.044 13.102 1.00 97.06 69 ALA A CA 1
ATOM 520 C C . ALA A 1 69 ? -12.943 -17.708 14.445 1.00 97.06 69 ALA A C 1
ATOM 522 O O . ALA A 1 69 ? -12.776 -18.588 15.295 1.00 97.06 69 ALA A O 1
ATOM 523 N N . ASN A 1 70 ? -12.554 -16.447 14.652 1.00 96.06 70 ASN A N 1
ATOM 524 C CA . ASN A 1 70 ? -11.947 -15.981 15.892 1.00 96.06 70 ASN A CA 1
ATOM 525 C C . ASN A 1 70 ? -12.493 -14.607 16.330 1.00 96.06 70 ASN A C 1
ATOM 527 O O . ASN A 1 70 ? -11.805 -13.591 16.164 1.00 96.06 70 ASN A O 1
ATOM 531 N N . PRO A 1 71 ? -13.654 -14.559 17.015 1.00 92.06 71 PRO A N 1
ATOM 532 C CA . PRO A 1 71 ? -14.258 -13.297 17.455 1.00 92.06 71 PRO A CA 1
ATOM 533 C C . PRO A 1 71 ? -13.389 -12.497 18.431 1.00 92.06 71 PRO A C 1
ATOM 535 O O . PRO A 1 71 ? -13.530 -11.282 18.545 1.00 92.06 71 PRO A O 1
ATOM 538 N N . SER A 1 72 ? -12.457 -13.160 19.127 1.00 94.12 72 SER A N 1
ATOM 539 C CA . SER A 1 72 ? -11.522 -12.500 20.046 1.00 94.12 72 SER A CA 1
ATOM 540 C C . SER A 1 72 ? -10.439 -11.673 19.343 1.00 94.12 72 SER A C 1
ATOM 542 O O . SER A 1 72 ? -9.771 -10.872 19.993 1.00 94.12 72 SER A O 1
ATOM 544 N N . SER A 1 73 ? -10.271 -11.846 18.026 1.00 91.81 73 SER A N 1
ATOM 545 C CA . SER A 1 73 ? -9.374 -11.016 17.212 1.00 91.81 73 SER A CA 1
ATOM 546 C C . SER A 1 73 ? -9.928 -9.609 16.956 1.00 91.81 73 SER A C 1
ATOM 548 O O . SER A 1 73 ? -9.171 -8.706 16.595 1.00 91.81 73 SER A O 1
ATOM 550 N N . GLY A 1 74 ? -11.234 -9.409 17.165 1.00 92.00 74 GLY A N 1
ATOM 551 C CA . GLY A 1 74 ? -11.908 -8.129 17.005 1.00 92.00 74 GLY A CA 1
ATOM 552 C C . GLY A 1 74 ? -12.169 -7.401 18.320 1.00 92.00 74 GLY A C 1
ATOM 553 O O . GLY A 1 74 ? -11.917 -7.892 19.419 1.00 92.00 74 GLY A O 1
ATOM 554 N N . ILE A 1 75 ? -12.722 -6.198 18.188 1.00 94.81 75 ILE A N 1
ATOM 555 C CA . ILE A 1 75 ? -13.298 -5.440 19.298 1.00 94.81 75 ILE A CA 1
ATOM 556 C C . ILE A 1 75 ? -14.747 -5.100 18.967 1.00 94.81 75 ILE A C 1
ATOM 558 O O . ILE A 1 75 ? -15.097 -4.918 17.801 1.00 94.81 75 ILE A O 1
ATOM 562 N N . SER A 1 76 ? -15.591 -4.987 19.989 1.00 92.81 76 SER A N 1
ATOM 563 C CA . SER A 1 76 ? -16.954 -4.502 19.795 1.00 92.81 76 SER A CA 1
ATOM 564 C C . SER A 1 76 ? -16.960 -3.030 19.378 1.00 92.81 76 SER A C 1
ATOM 566 O O . SER A 1 76 ? -16.029 -2.274 19.676 1.00 92.81 76 SER A O 1
ATOM 568 N N . LEU A 1 77 ? -18.051 -2.595 18.745 1.00 93.81 77 LEU A N 1
ATOM 569 C CA . LEU A 1 77 ? -18.255 -1.188 18.392 1.00 93.81 77 LEU A CA 1
ATOM 570 C C . LEU A 1 77 ? -18.123 -0.272 19.622 1.00 93.81 77 LEU A C 1
ATOM 572 O O . LEU A 1 77 ? -17.410 0.722 19.588 1.00 93.81 77 LEU A O 1
ATOM 576 N N . GLU A 1 78 ? -18.681 -0.682 20.762 1.00 96.75 78 GLU A N 1
ATOM 577 C CA . GLU A 1 78 ? -18.550 0.054 22.025 1.00 96.75 78 GLU A CA 1
ATOM 578 C C . GLU A 1 78 ? -17.095 0.157 22.516 1.00 96.75 78 GLU A C 1
ATOM 580 O O . GLU A 1 78 ? -16.689 1.156 23.116 1.00 96.75 78 GLU A O 1
ATOM 585 N N . GLN A 1 79 ? -16.291 -0.895 22.322 1.00 96.12 79 GLN A N 1
ATOM 586 C CA . GLN A 1 79 ? -14.867 -0.864 22.656 1.00 96.12 79 GLN A CA 1
ATOM 587 C C . GLN A 1 79 ? -14.111 0.096 21.735 1.00 96.12 79 GLN A C 1
ATOM 589 O O . GLN A 1 79 ? -13.247 0.827 22.230 1.00 96.12 79 GLN A O 1
ATOM 594 N N . LEU A 1 80 ? -14.447 0.123 20.443 1.00 96.38 80 LEU A N 1
ATOM 595 C CA . LEU A 1 80 ? -13.888 1.064 19.474 1.00 96.38 80 LEU A CA 1
ATOM 596 C C . LEU A 1 80 ? -14.232 2.514 19.845 1.00 96.38 80 LEU A C 1
ATOM 598 O O . LEU A 1 80 ? -13.325 3.343 19.952 1.00 96.38 80 LEU A O 1
ATOM 602 N N . ASP A 1 81 ? -15.499 2.803 20.137 1.00 97.69 81 ASP A N 1
ATOM 603 C CA . ASP A 1 81 ? -15.967 4.143 20.508 1.00 97.69 81 ASP A CA 1
ATOM 604 C C . ASP A 1 81 ? -15.225 4.675 21.737 1.00 97.69 81 ASP A C 1
ATOM 606 O O . ASP A 1 81 ? -14.674 5.782 21.723 1.00 97.69 81 ASP A O 1
ATOM 610 N N . ARG A 1 82 ? -15.083 3.842 22.778 1.00 97.50 82 ARG A N 1
ATOM 611 C CA . ARG A 1 82 ? -14.304 4.197 23.976 1.00 97.50 82 ARG A CA 1
ATOM 612 C C . ARG A 1 82 ? -12.849 4.536 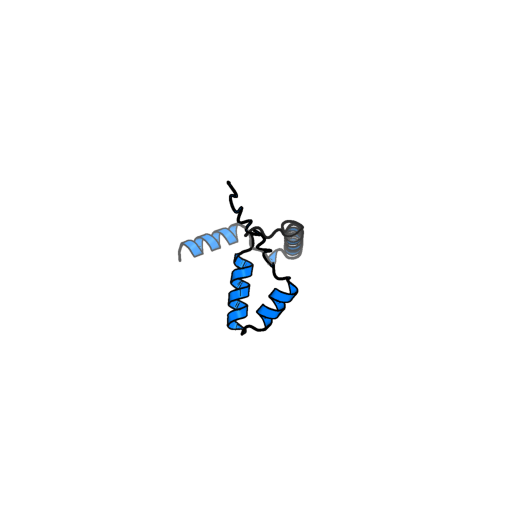23.655 1.00 97.50 82 ARG A C 1
ATOM 614 O O . ARG A 1 82 ? -12.277 5.424 24.292 1.00 97.50 82 ARG A O 1
ATOM 621 N N . GLN A 1 83 ? -12.218 3.833 22.714 1.00 97.06 83 GLN A N 1
ATOM 622 C CA . GLN A 1 83 ? -10.838 4.123 22.314 1.00 97.06 83 GLN A CA 1
ATOM 623 C C . GLN A 1 83 ? -10.733 5.445 21.547 1.00 97.06 83 GLN A C 1
ATOM 625 O O . GLN A 1 83 ? -9.821 6.229 21.821 1.00 97.06 83 GLN A O 1
ATOM 630 N N . ILE A 1 84 ? -11.671 5.721 20.638 1.00 96.81 84 ILE A N 1
ATOM 631 C CA . ILE A 1 84 ? -11.721 6.980 19.880 1.00 96.81 84 ILE A CA 1
ATOM 632 C C . ILE A 1 84 ? -11.906 8.165 20.830 1.00 96.81 84 ILE A C 1
ATOM 634 O O . ILE A 1 84 ? -11.169 9.149 20.742 1.00 96.81 84 ILE A O 1
ATOM 638 N N . GLU A 1 85 ? -12.835 8.068 21.780 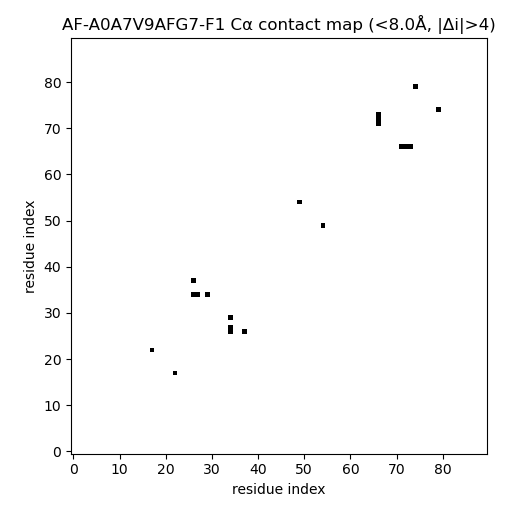1.00 96.00 85 GLU A N 1
ATOM 639 C CA . GLU A 1 85 ? -13.045 9.122 22.771 1.00 96.00 85 GLU A CA 1
ATOM 640 C C . GLU A 1 85 ? -11.811 9.380 23.639 1.00 96.00 85 GLU A C 1
ATOM 642 O O . GLU A 1 85 ? -11.492 10.533 23.930 1.00 96.00 85 GLU A O 1
ATOM 647 N N . ARG A 1 86 ? -11.107 8.321 24.062 1.00 95.00 86 ARG A N 1
ATOM 648 C CA . ARG A 1 86 ? -9.861 8.458 24.830 1.00 95.00 86 ARG A CA 1
ATOM 649 C C . ARG A 1 86 ? -8.800 9.217 24.039 1.00 95.00 86 ARG A C 1
ATOM 651 O O . ARG A 1 86 ? -8.196 10.120 24.602 1.00 95.00 86 ARG A O 1
ATOM 658 N N . ARG A 1 87 ? -8.624 8.904 22.749 1.00 94.00 87 ARG A N 1
ATOM 6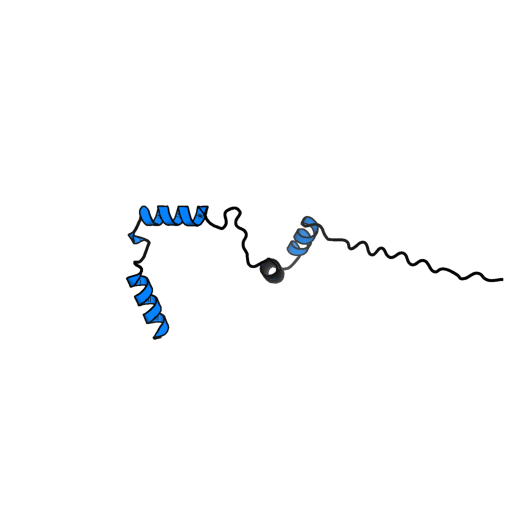59 C CA . ARG A 1 87 ? -7.671 9.607 21.868 1.00 94.00 87 ARG A CA 1
ATOM 660 C C . ARG A 1 87 ? -8.020 11.080 21.664 1.00 94.00 87 ARG A C 1
ATOM 662 O O . ARG A 1 87 ? -7.123 11.892 21.533 1.00 94.00 87 ARG A O 1
ATOM 669 N N . ARG A 1 88 ? -9.307 11.440 21.639 1.00 88.88 88 ARG A N 1
ATOM 670 C CA . ARG A 1 88 ? -9.737 12.847 21.514 1.00 88.88 88 ARG A CA 1
ATOM 671 C C . ARG A 1 88 ? -9.497 13.678 22.779 1.00 88.88 88 ARG A C 1
ATOM 673 O O . ARG A 1 88 ? -9.522 14.900 22.698 1.00 88.88 88 ARG A O 1
ATOM 680 N N . ARG A 1 89 ? -9.337 13.030 23.938 1.00 85.44 89 ARG A N 1
ATOM 681 C CA . ARG A 1 89 ? -9.117 13.682 25.240 1.00 85.44 89 ARG A CA 1
ATOM 682 C C . ARG A 1 89 ? -7.640 13.761 25.653 1.00 85.44 89 ARG A C 1
ATOM 684 O O . ARG A 1 89 ? -7.372 14.364 26.688 1.00 85.44 89 ARG A O 1
ATOM 691 N N . SER A 1 90 ? -6.724 13.140 24.902 1.00 70.44 90 SER A N 1
ATOM 692 C CA . SER A 1 90 ? -5.266 13.255 25.085 1.00 70.44 90 SER A CA 1
ATOM 693 C C . SER A 1 90 ? -4.694 14.347 24.199 1.00 70.44 90 SER A C 1
ATOM 695 O O . SER 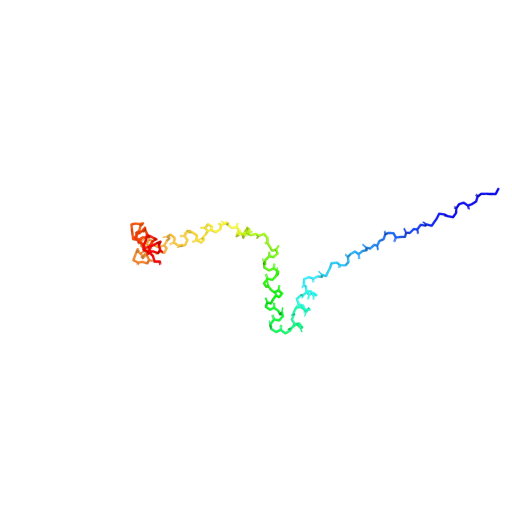A 1 90 ? -3.837 15.103 24.694 1.00 70.44 90 SER A O 1
#